Protein AF-A0A1B7T9E6-F1 (afdb_monomer_lite)

Organism: NCBI:txid766949

Sequence (165 aa):
YDEPENFLELEITSARTYYQDNSFTTIDASNNNGIKKIDAHLSSNKQPIFTDYEIICRTNIPLFKKKISKVRRRYSDFVYFKKCLLKELALNIANTANSSSSNSGKINIPSVPSKMVLNNRFNQELIFIRLKELEHWLQVVVGHPLLRSNSKVLKRFIQEESFVG

Radius of gyration: 18.14 Å; chains: 1; bounding box: 48×45×41 Å

Foldseek 3Di:
DDDDPWDKDKAFAWKWWAFPVRDIAIAGLPDPPDGPRPPPPDDPPTDTDFMKIWMWIATPHPQAPDRIAIEIGGLVLVVVLVVVQVVVVVVVCVVCVVPPDPDPPPDDQDDQPDDDDPVCRPPPVVSNVNSVSNRVSLCVVCVDPCCVRDPPSNSCSGHPHDRDD

InterPro domains:
  IPR001683 Phox homology [PF00787] (63-160)
  IPR001683 Phox homology [PS50195] (31-164)
  IPR001683 Phox homology [SM00312] (30-161)
  IPR036871 PX domain superfamily [G3DSA:3.30.1520.10] (2-165)
  IPR036871 PX domain superfamily [SSF64268] (44-161)
  IPR051074 Sorting Nexin [PTHR45963] (1-163)

Structure (mmCIF, N/CA/C/O backbone):
data_AF-A0A1B7T9E6-F1
#
_entry.id   AF-A0A1B7T9E6-F1
#
loop_
_atom_site.group_PDB
_atom_site.id
_atom_site.type_symbol
_atom_site.label_atom_id
_atom_site.label_alt_id
_atom_site.label_comp_id
_atom_site.label_asym_id
_atom_site.label_entity_id
_atom_site.label_seq_id
_atom_site.pdbx_PDB_ins_code
_atom_site.Cartn_x
_atom_site.Cartn_y
_atom_site.Cartn_z
_atom_site.occupancy
_atom_site.B_iso_or_equiv
_atom_site.auth_seq_id
_atom_site.auth_comp_id
_atom_site.auth_asym_id
_atom_site.auth_atom_id
_atom_site.pdbx_PDB_model_num
ATOM 1 N N . TYR A 1 1 ? 14.082 20.944 -16.985 1.00 64.00 1 TYR A N 1
ATOM 2 C CA . TYR A 1 1 ? 14.275 19.845 -16.028 1.00 64.00 1 TYR A CA 1
ATOM 3 C C . TYR A 1 1 ? 13.650 18.629 -16.660 1.00 64.00 1 TYR A C 1
ATOM 5 O O . TYR A 1 1 ? 12.430 18.587 -16.754 1.00 64.00 1 TYR A O 1
ATOM 13 N N . ASP A 1 2 ? 14.473 17.734 -17.193 1.00 73.06 2 ASP A N 1
ATOM 14 C CA . ASP A 1 2 ? 13.981 16.484 -17.768 1.00 73.06 2 ASP A CA 1
ATOM 15 C C . ASP A 1 2 ? 13.520 15.553 -16.642 1.00 73.06 2 ASP A C 1
ATOM 17 O O . ASP A 1 2 ? 14.103 15.549 -15.553 1.00 73.06 2 ASP A O 1
ATOM 21 N N . GLU A 1 3 ? 12.438 14.808 -16.878 1.00 71.50 3 GLU A N 1
ATOM 22 C CA . GLU A 1 3 ? 11.980 13.794 -15.928 1.00 71.50 3 GLU A CA 1
ATOM 23 C C . GLU A 1 3 ? 13.070 12.721 -15.753 1.00 71.50 3 GLU A C 1
ATOM 25 O O . GLU A 1 3 ? 13.682 12.307 -16.742 1.00 71.50 3 GLU A O 1
ATOM 30 N N . PRO A 1 4 ? 13.320 12.239 -14.522 1.00 77.06 4 PRO A N 1
ATOM 31 C CA . PRO A 1 4 ? 14.316 11.202 -14.287 1.00 77.06 4 PRO A CA 1
ATOM 32 C C . PRO A 1 4 ? 13.978 9.931 -15.074 1.00 77.06 4 PRO A C 1
ATOM 34 O O . PRO A 1 4 ? 12.827 9.499 -15.135 1.00 77.06 4 PRO A O 1
ATOM 37 N N . GLU A 1 5 ? 14.977 9.295 -15.675 1.00 80.88 5 GLU A N 1
ATOM 38 C CA . GLU A 1 5 ? 14.761 8.065 -16.433 1.00 80.88 5 GLU A CA 1
ATOM 39 C C . GLU A 1 5 ? 14.393 6.900 -15.491 1.00 80.88 5 GLU A C 1
ATOM 41 O O . GLU A 1 5 ? 15.030 6.695 -14.458 1.00 80.88 5 GLU A O 1
ATOM 46 N N . ASN A 1 6 ? 13.375 6.109 -15.848 1.00 83.62 6 ASN A N 1
ATOM 47 C CA . ASN A 1 6 ? 12.977 4.883 -15.138 1.00 83.62 6 ASN A CA 1
ATOM 48 C C . ASN A 1 6 ? 12.713 5.047 -13.622 1.00 83.62 6 ASN A C 1
ATOM 50 O O . ASN A 1 6 ? 13.076 4.181 -12.816 1.00 83.62 6 ASN A O 1
ATOM 54 N N . PHE A 1 7 ? 12.046 6.128 -13.217 1.00 89.06 7 PHE A N 1
ATOM 55 C CA . PHE A 1 7 ? 11.672 6.355 -11.825 1.00 89.06 7 PHE A CA 1
ATOM 56 C C . PHE A 1 7 ? 10.472 5.501 -11.392 1.00 89.06 7 PHE A C 1
ATOM 58 O O . PHE A 1 7 ? 9.569 5.186 -12.173 1.00 89.06 7 PHE A O 1
ATOM 65 N N . LEU A 1 8 ? 10.449 5.142 -10.108 1.00 90.81 8 LEU A N 1
ATOM 66 C CA . LEU A 1 8 ? 9.316 4.521 -9.424 1.00 90.81 8 LEU A CA 1
ATOM 67 C C . LEU A 1 8 ? 9.190 5.157 -8.042 1.00 90.81 8 LEU A C 1
ATOM 69 O O . LEU A 1 8 ? 9.949 4.833 -7.131 1.00 90.81 8 LEU A O 1
ATOM 73 N N . GLU A 1 9 ? 8.227 6.053 -7.905 1.00 92.62 9 GLU A N 1
ATOM 74 C CA . GLU A 1 9 ? 7.927 6.767 -6.672 1.00 92.62 9 GLU A CA 1
ATOM 75 C C . GLU A 1 9 ? 6.678 6.181 -6.023 1.00 92.62 9 GLU A C 1
ATOM 77 O O . GLU A 1 9 ? 5.648 5.983 -6.679 1.00 92.62 9 GLU A O 1
ATOM 82 N N . LEU A 1 10 ? 6.775 5.911 -4.722 1.00 94.12 10 LEU A N 1
ATOM 83 C CA . LEU A 1 10 ? 5.669 5.441 -3.900 1.00 94.12 10 LEU A CA 1
ATOM 84 C C . LEU A 1 10 ? 5.519 6.302 -2.658 1.00 94.12 10 LEU A C 1
ATOM 86 O O . LEU A 1 10 ? 6.494 6.606 -1.971 1.00 94.12 10 LEU A O 1
ATOM 90 N N . GLU A 1 11 ? 4.267 6.609 -2.359 1.00 95.06 11 GLU A N 1
ATOM 91 C CA . GLU A 1 11 ? 3.849 7.375 -1.195 1.00 95.06 11 GLU A CA 1
ATOM 92 C C . GLU A 1 11 ? 2.635 6.688 -0.567 1.00 95.06 11 GLU A C 1
ATOM 94 O O . GLU A 1 11 ? 1.762 6.186 -1.289 1.00 95.06 11 GLU A O 1
ATOM 99 N N . ILE A 1 12 ? 2.569 6.673 0.766 1.00 95.75 12 ILE A N 1
ATOM 100 C CA . ILE A 1 12 ? 1.332 6.330 1.473 1.00 95.75 12 ILE A CA 1
ATOM 101 C C . ILE A 1 12 ? 0.712 7.619 2.002 1.00 95.75 12 ILE A C 1
ATOM 103 O O . ILE A 1 12 ? 1.177 8.192 2.982 1.00 95.75 12 ILE A O 1
ATOM 107 N N . THR A 1 13 ? -0.348 8.078 1.346 1.00 94.56 13 THR A N 1
ATOM 108 C CA . THR A 1 13 ? -0.896 9.430 1.543 1.00 94.56 13 THR A CA 1
ATOM 109 C C . THR A 1 13 ? -1.899 9.525 2.679 1.00 94.56 13 THR A C 1
ATOM 111 O O . THR A 1 13 ? -2.008 10.572 3.315 1.00 94.56 13 THR A O 1
ATOM 114 N N . SER A 1 14 ? -2.657 8.459 2.937 1.00 94.19 14 SER A N 1
ATOM 115 C CA . SER A 1 14 ? -3.710 8.475 3.953 1.00 94.19 14 SER A CA 1
ATOM 116 C C . SER A 1 14 ? -4.008 7.097 4.530 1.00 94.19 14 SER A C 1
ATOM 118 O O . SER A 1 14 ? -3.932 6.082 3.834 1.00 94.19 14 SER A O 1
ATOM 120 N N . ALA A 1 15 ? -4.426 7.058 5.793 1.00 94.50 15 ALA A N 1
ATOM 121 C CA . ALA A 1 15 ? -5.068 5.899 6.403 1.00 94.50 15 ALA A CA 1
ATOM 122 C C . ALA A 1 15 ? -6.570 6.154 6.554 1.00 94.50 15 ALA A C 1
ATOM 124 O O . ALA A 1 15 ? -6.961 7.250 6.952 1.00 94.50 15 ALA A O 1
ATOM 125 N N . ARG A 1 16 ? -7.411 5.150 6.284 1.00 94.38 16 ARG A N 1
ATOM 126 C CA . ARG A 1 16 ? -8.856 5.214 6.557 1.00 94.38 16 ARG A CA 1
ATOM 127 C C . ARG A 1 16 ? -9.275 4.120 7.510 1.00 94.38 16 ARG A C 1
ATOM 129 O O . ARG A 1 16 ? -8.984 2.953 7.267 1.00 94.38 16 ARG A O 1
ATOM 136 N N . THR A 1 17 ? -9.975 4.495 8.574 1.00 93.06 17 THR A N 1
ATOM 137 C CA . THR A 1 17 ? -10.609 3.546 9.496 1.00 93.06 17 THR A CA 1
ATOM 138 C C . THR A 1 17 ? -12.095 3.491 9.203 1.00 93.06 17 THR A C 1
ATOM 140 O O . THR A 1 17 ? -12.763 4.513 9.289 1.00 93.06 17 THR A O 1
ATOM 143 N N . TYR A 1 18 ? -12.591 2.303 8.868 1.00 92.00 18 TYR A N 1
ATOM 144 C CA . TYR A 1 18 ? -13.973 2.053 8.468 1.00 92.00 18 TYR A CA 1
ATOM 145 C C . TYR A 1 18 ? -14.808 1.546 9.642 1.00 92.00 18 TYR A C 1
ATOM 147 O O . TYR A 1 18 ? -14.323 0.762 10.465 1.00 92.00 18 TYR A O 1
ATOM 155 N N . TYR A 1 19 ? -16.075 1.948 9.676 1.00 91.00 19 TYR A N 1
ATOM 156 C CA . TYR A 1 19 ? -17.062 1.587 10.694 1.00 91.00 19 TYR A CA 1
ATOM 157 C C . TYR A 1 19 ? -18.202 0.755 10.082 1.00 91.00 19 TYR A C 1
ATOM 159 O O . TYR A 1 19 ? -18.282 0.582 8.867 1.00 91.00 19 TYR A O 1
ATOM 167 N N . GLN A 1 20 ? -19.075 0.205 10.930 1.00 89.06 20 GLN A N 1
ATOM 168 C CA . GLN A 1 20 ? -20.182 -0.679 10.520 1.00 89.06 20 GLN A CA 1
ATOM 169 C C . GLN A 1 20 ? -21.220 -0.036 9.598 1.00 89.06 20 GLN A C 1
ATOM 171 O O . GLN A 1 20 ? -21.855 -0.736 8.820 1.00 89.06 20 GLN A O 1
ATOM 176 N N . ASP A 1 21 ? -21.375 1.280 9.657 1.00 86.50 21 ASP A N 1
ATOM 177 C CA . ASP A 1 21 ? -22.309 2.063 8.843 1.00 86.50 21 ASP A CA 1
ATOM 178 C C . ASP A 1 21 ? -21.702 2.516 7.501 1.00 86.50 21 ASP A C 1
ATOM 180 O O . ASP A 1 21 ? -22.202 3.448 6.877 1.00 86.50 21 ASP A O 1
ATOM 184 N N . ASN A 1 22 ? -20.594 1.900 7.079 1.00 84.44 22 ASN A N 1
ATOM 185 C CA . ASN A 1 22 ? -19.776 2.296 5.931 1.00 84.44 22 ASN A CA 1
ATOM 186 C C . ASN A 1 22 ? -19.166 3.708 6.020 1.00 84.44 22 ASN A C 1
ATOM 188 O O . ASN A 1 22 ? -18.523 4.146 5.062 1.00 84.44 22 ASN A O 1
ATOM 192 N N . SER A 1 23 ? -19.296 4.407 7.153 1.00 88.00 23 SER A N 1
ATOM 193 C CA . SER A 1 23 ? -18.543 5.639 7.383 1.00 88.00 23 SER A CA 1
ATOM 194 C C . SER A 1 23 ? -17.059 5.332 7.591 1.00 88.00 23 SER A C 1
ATOM 196 O O . SER A 1 23 ? -16.668 4.199 7.907 1.00 88.00 23 SER A O 1
ATOM 198 N N . PHE A 1 24 ? -16.209 6.341 7.409 1.00 90.62 24 PHE A N 1
ATOM 199 C CA . PHE A 1 24 ? -14.785 6.230 7.689 1.00 90.62 24 PHE A CA 1
ATOM 200 C C . PHE A 1 24 ? -14.220 7.526 8.265 1.00 90.62 24 PHE A C 1
ATOM 202 O O . PHE A 1 24 ? -14.741 8.609 8.027 1.00 90.62 24 PHE A O 1
ATOM 209 N N . THR A 1 25 ? -13.128 7.407 9.015 1.00 89.38 25 THR A N 1
ATOM 210 C CA . THR A 1 25 ? -12.276 8.539 9.396 1.00 89.38 25 THR A CA 1
ATOM 211 C C . THR A 1 25 ? -10.967 8.462 8.629 1.00 89.38 25 THR A C 1
ATOM 213 O O . THR A 1 25 ? -10.462 7.363 8.389 1.00 89.38 25 THR A O 1
ATOM 216 N N . THR A 1 26 ? -10.413 9.615 8.254 1.00 89.88 26 THR A N 1
ATOM 217 C CA . THR A 1 26 ? -9.154 9.704 7.499 1.00 89.88 26 THR A CA 1
ATOM 218 C C . THR A 1 26 ? -8.047 10.322 8.354 1.00 89.88 26 THR A C 1
ATOM 220 O O . THR A 1 26 ? -8.288 11.249 9.123 1.00 89.88 26 THR A O 1
ATOM 223 N N . ILE A 1 27 ? -6.828 9.799 8.223 1.00 89.38 27 ILE A N 1
ATOM 224 C CA . ILE A 1 27 ? -5.592 10.399 8.734 1.00 89.38 27 ILE A CA 1
ATOM 225 C C . ILE A 1 27 ? -4.692 10.658 7.527 1.00 89.38 27 ILE A C 1
ATOM 227 O O . ILE A 1 27 ? -4.267 9.703 6.878 1.00 89.38 27 ILE A O 1
ATOM 231 N N . ASP A 1 28 ? -4.408 11.927 7.237 1.00 89.38 28 ASP A N 1
ATOM 232 C CA . ASP A 1 28 ? -3.548 12.334 6.122 1.00 89.38 28 ASP A CA 1
ATOM 233 C C . ASP A 1 28 ? -2.078 12.427 6.541 1.00 89.38 28 ASP A C 1
ATOM 235 O O . ASP A 1 28 ? -1.744 12.959 7.600 1.00 89.38 28 ASP A O 1
ATOM 239 N N . ALA A 1 29 ? -1.188 11.947 5.675 1.00 83.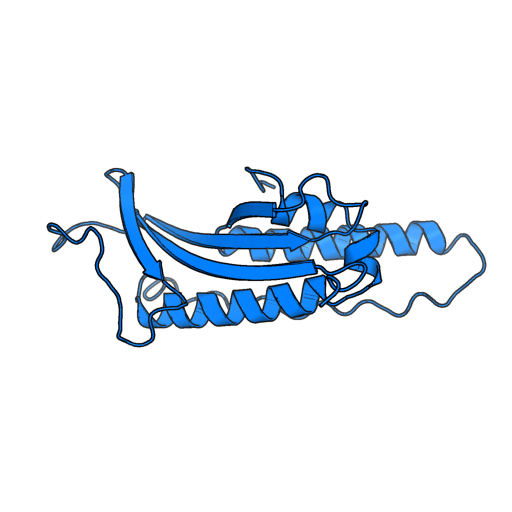88 29 ALA A N 1
ATOM 240 C CA . ALA A 1 29 ? 0.249 11.886 5.921 1.00 83.88 29 ALA A CA 1
ATOM 241 C C . ALA A 1 29 ? 0.959 13.248 5.822 1.00 83.88 29 ALA A C 1
ATOM 243 O O . ALA A 1 29 ? 2.034 13.408 6.396 1.00 83.88 29 ALA A O 1
ATOM 244 N N . SER A 1 30 ? 0.386 14.201 5.079 1.00 76.19 30 SER A N 1
ATOM 245 C CA . SER A 1 30 ? 0.954 15.533 4.813 1.00 76.19 30 SER A CA 1
ATOM 246 C C . SER A 1 30 ? 0.598 16.578 5.872 1.00 76.19 30 SER A C 1
ATOM 248 O O . SER A 1 30 ? 1.159 17.674 5.884 1.00 76.19 30 SER A O 1
ATOM 250 N N . ASN A 1 31 ? -0.343 16.266 6.764 1.00 64.00 31 ASN A N 1
ATOM 251 C CA . ASN A 1 31 ? -0.858 17.229 7.719 1.00 64.00 31 ASN A CA 1
ATOM 252 C C . ASN A 1 31 ? -0.123 17.106 9.063 1.00 64.00 31 ASN A C 1
ATOM 254 O O . ASN A 1 31 ? -0.553 16.382 9.958 1.00 64.00 31 ASN A O 1
ATOM 258 N N . ASN A 1 32 ? 0.976 17.852 9.211 1.00 51.31 32 ASN A N 1
ATOM 259 C CA . ASN A 1 32 ? 1.766 17.914 10.451 1.00 51.31 32 ASN A CA 1
ATOM 260 C C . ASN A 1 32 ? 0.987 18.498 11.652 1.00 51.31 32 ASN A C 1
ATOM 262 O O . ASN A 1 32 ? 1.403 18.317 12.792 1.00 51.31 32 ASN A O 1
ATOM 266 N N . ASN A 1 33 ? -0.154 19.161 11.418 1.00 48.91 33 ASN A N 1
ATOM 267 C CA . ASN A 1 33 ? -0.938 19.865 12.445 1.00 48.91 33 ASN A CA 1
ATOM 268 C C . ASN A 1 33 ? -2.082 19.036 13.056 1.00 48.91 33 ASN A C 1
ATOM 270 O O . ASN A 1 33 ? -3.078 19.583 13.528 1.00 48.91 33 ASN A O 1
ATOM 274 N N . GLY A 1 34 ? -1.938 17.714 13.090 1.00 49.56 34 GLY A N 1
ATOM 275 C CA . GLY A 1 34 ? -2.870 16.843 13.792 1.00 49.56 34 GLY A CA 1
ATOM 276 C C . GLY A 1 34 ? -4.040 16.369 12.937 1.00 49.56 34 GLY A C 1
ATOM 277 O O . GLY A 1 34 ? -4.370 16.909 11.879 1.00 49.56 34 GLY A O 1
ATOM 278 N N . ILE A 1 35 ? -4.631 15.281 13.420 1.00 52.88 35 ILE A N 1
ATOM 279 C CA . ILE A 1 35 ? -5.737 14.538 12.824 1.00 52.88 35 ILE A CA 1
ATOM 280 C C . ILE A 1 35 ? -6.842 15.509 12.389 1.00 52.88 35 ILE A C 1
ATOM 282 O O . ILE A 1 35 ? -7.647 15.967 13.202 1.00 52.88 35 ILE A O 1
ATOM 286 N N . LYS A 1 36 ? -6.925 15.812 11.089 1.00 50.38 36 LYS A N 1
ATOM 287 C CA . LYS A 1 36 ? -8.132 16.422 10.540 1.00 50.38 36 LYS A CA 1
ATOM 288 C C . LYS A 1 36 ? -9.201 15.341 10.587 1.00 50.38 36 LYS A C 1
ATOM 290 O O . LYS A 1 36 ? -9.215 14.422 9.780 1.00 50.38 36 LYS A O 1
ATOM 295 N N . LYS A 1 37 ? -10.088 15.448 11.572 1.00 51.50 37 LYS A N 1
ATOM 296 C CA . LYS A 1 37 ? -11.373 14.748 11.629 1.00 51.50 37 LYS A CA 1
ATOM 297 C C . LYS A 1 37 ? -12.273 15.255 10.490 1.00 51.50 37 LYS A C 1
ATOM 299 O O . LYS A 1 37 ? -13.287 15.900 10.730 1.00 51.50 37 LYS A O 1
ATOM 304 N N . ILE A 1 38 ? -11.876 15.019 9.245 1.00 49.41 38 ILE A N 1
ATOM 305 C CA . ILE A 1 38 ? -12.783 15.142 8.107 1.00 49.41 38 ILE A CA 1
ATOM 306 C C . ILE A 1 38 ? -13.780 13.998 8.306 1.00 49.41 38 ILE A C 1
ATOM 308 O O . ILE A 1 38 ? -13.371 12.846 8.435 1.00 49.41 38 ILE A O 1
ATOM 312 N N . ASP A 1 39 ? -15.048 14.355 8.486 1.00 50.25 39 ASP A N 1
ATOM 313 C CA . ASP A 1 39 ? -16.204 13.463 8.671 1.00 50.25 39 ASP A CA 1
ATOM 314 C C . ASP A 1 39 ? -16.511 12.974 10.098 1.00 50.25 39 ASP A C 1
ATOM 316 O O . ASP A 1 39 ? -17.386 12.129 10.289 1.00 50.25 39 ASP A O 1
ATOM 320 N N . ALA A 1 40 ? -15.911 13.558 11.146 1.00 49.91 40 ALA A N 1
ATOM 321 C CA . ALA A 1 40 ? -16.337 13.278 12.526 1.00 49.91 40 ALA A CA 1
ATOM 322 C C . ALA A 1 40 ? -17.629 14.017 12.919 1.00 49.91 40 ALA A C 1
ATOM 324 O O . ALA A 1 40 ? -17.686 14.678 13.956 1.00 49.91 40 ALA A O 1
ATOM 325 N N . HIS A 1 41 ? -18.690 13.886 12.128 1.00 46.53 41 HIS A N 1
ATOM 326 C CA . HIS A 1 41 ? -20.026 14.089 12.671 1.00 46.53 41 HIS A CA 1
ATOM 327 C C . HIS A 1 41 ? -20.397 12.830 13.471 1.00 46.53 41 HIS A C 1
ATOM 329 O O . HIS A 1 41 ? -20.657 11.775 12.904 1.00 46.53 41 HIS A O 1
ATOM 335 N N . LEU A 1 42 ? -20.390 12.959 14.803 1.00 53.38 42 LEU A N 1
ATOM 336 C CA . LEU A 1 42 ? -20.914 12.007 15.797 1.00 53.38 42 LEU A CA 1
ATOM 337 C C . LEU A 1 42 ? -20.310 10.590 15.787 1.00 53.38 42 LEU A C 1
ATOM 339 O O . LEU A 1 42 ? -20.666 9.733 14.985 1.00 53.38 42 LEU A O 1
ATOM 343 N N . SER A 1 43 ? -19.498 10.270 16.794 1.00 54.28 43 SER A N 1
ATOM 344 C CA . SER A 1 43 ? -19.180 8.873 17.110 1.00 54.28 43 SER A CA 1
ATOM 345 C C . SER A 1 43 ? -18.695 8.734 18.552 1.00 54.28 43 SER A C 1
ATOM 347 O O . SER A 1 43 ? -17.519 8.475 18.803 1.00 54.28 43 SER A O 1
ATOM 349 N N . SER A 1 44 ? -19.595 8.888 19.519 1.00 56.59 44 SER A N 1
ATOM 350 C CA . SER A 1 44 ? -19.342 8.385 20.874 1.00 56.59 44 SER A CA 1
ATOM 351 C C . SER A 1 44 ? -19.585 6.871 20.998 1.00 56.59 44 SER A C 1
ATOM 353 O O . SER A 1 44 ? -19.211 6.313 22.015 1.00 56.59 44 SER A O 1
ATOM 355 N N . ASN A 1 45 ? -20.123 6.189 19.966 1.00 63.09 45 ASN A N 1
ATOM 356 C CA . ASN A 1 45 ? -20.493 4.760 20.029 1.00 63.09 45 ASN A CA 1
ATOM 357 C C . ASN A 1 45 ? -20.224 3.916 18.753 1.00 63.09 45 ASN A C 1
ATOM 359 O O . ASN A 1 45 ? -20.755 2.812 18.644 1.00 63.09 45 ASN A O 1
ATOM 363 N N . LYS A 1 46 ? -19.436 4.370 17.763 1.00 77.38 46 LYS A N 1
ATOM 364 C CA . LYS A 1 46 ? -19.209 3.561 16.541 1.00 77.38 46 LYS A CA 1
ATOM 365 C C . LYS A 1 46 ? -18.023 2.609 16.697 1.00 77.38 46 LYS A C 1
ATOM 367 O O . LYS A 1 46 ? -16.906 3.044 16.973 1.00 77.38 46 LYS A O 1
ATOM 372 N N . GLN A 1 47 ? -18.249 1.314 16.461 1.00 85.94 47 GLN A N 1
ATOM 373 C CA . GLN A 1 47 ? -17.195 0.301 16.514 1.00 85.94 47 GLN A CA 1
ATOM 374 C C . GLN A 1 47 ? -16.411 0.248 15.185 1.00 85.94 47 GLN A C 1
ATOM 376 O O . GLN A 1 47 ? -17.002 -0.027 14.136 1.00 85.94 47 GLN A O 1
ATOM 381 N N . PRO A 1 48 ? -15.090 0.494 15.196 1.00 89.56 48 PRO A N 1
ATOM 382 C CA . PRO A 1 48 ? -14.261 0.383 13.999 1.00 89.56 48 PRO A CA 1
ATOM 383 C C . PRO A 1 48 ? -14.039 -1.086 13.594 1.00 89.56 48 PRO A C 1
ATOM 385 O O . PRO A 1 48 ? -13.842 -1.964 14.439 1.00 89.56 48 PRO A O 1
ATOM 388 N N . ILE A 1 49 ? -14.029 -1.359 12.287 1.00 92.62 49 ILE A N 1
ATOM 389 C CA . ILE A 1 49 ? -13.899 -2.712 11.718 1.00 92.62 49 ILE A CA 1
ATOM 390 C C . ILE A 1 49 ? -12.466 -2.973 11.242 1.00 92.62 49 ILE A C 1
ATOM 392 O O . ILE A 1 49 ? -11.824 -3.954 11.648 1.00 92.62 49 ILE A O 1
ATOM 396 N N . PHE A 1 50 ? -11.939 -2.100 10.383 1.00 92.94 50 PHE A N 1
ATOM 397 C CA . PHE A 1 50 ? -10.606 -2.231 9.800 1.00 92.94 50 PHE A CA 1
ATOM 398 C C . PHE A 1 50 ? -10.026 -0.876 9.397 1.00 92.94 50 PHE A C 1
ATOM 400 O O . PHE A 1 50 ? -10.753 0.100 9.234 1.00 92.94 50 PHE A O 1
ATOM 407 N N . THR A 1 51 ? -8.708 -0.861 9.206 1.00 94.12 51 THR A N 1
ATOM 408 C CA . THR A 1 51 ? -7.969 0.287 8.684 1.00 94.12 51 THR A CA 1
ATOM 409 C C . THR A 1 51 ? -7.212 -0.135 7.431 1.00 94.12 51 THR A C 1
ATOM 411 O O . THR A 1 51 ? -6.603 -1.212 7.409 1.00 94.12 51 THR A O 1
ATOM 414 N N . ASP A 1 52 ? -7.259 0.694 6.395 1.00 96.62 52 ASP A N 1
ATOM 415 C CA . ASP A 1 52 ? -6.451 0.552 5.187 1.00 96.62 52 ASP A CA 1
ATOM 416 C C . ASP A 1 52 ? -5.625 1.816 4.908 1.00 96.62 52 ASP A C 1
ATOM 418 O O . ASP A 1 52 ? -5.793 2.850 5.559 1.00 96.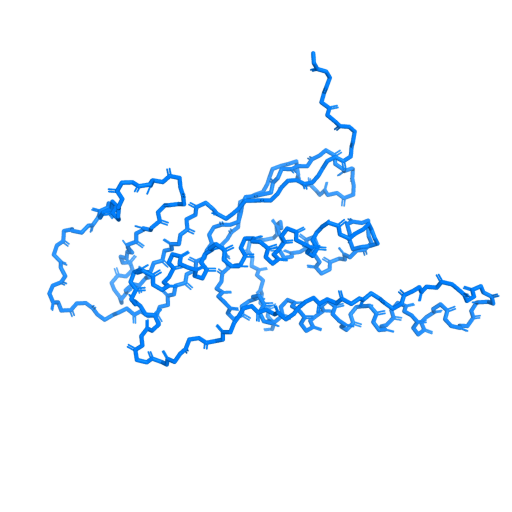62 52 ASP A O 1
ATOM 422 N N . TYR A 1 53 ? -4.718 1.703 3.945 1.00 96.75 53 TYR A N 1
ATOM 423 C CA . TYR A 1 53 ? -3.732 2.713 3.592 1.00 96.75 53 TYR A CA 1
ATOM 424 C C . TYR A 1 53 ? -3.786 2.972 2.089 1.00 96.75 53 TYR A C 1
ATOM 426 O O . TYR A 1 53 ? -3.772 2.022 1.303 1.00 96.75 53 TYR A O 1
ATOM 434 N N . GLU A 1 54 ? -3.857 4.239 1.691 1.00 97.69 54 GLU A N 1
ATOM 435 C CA . GLU A 1 54 ? -3.769 4.652 0.292 1.00 97.69 54 GLU A CA 1
ATOM 436 C C . GLU A 1 54 ? -2.324 4.639 -0.164 1.00 97.69 54 GLU A C 1
ATOM 438 O O . GLU A 1 54 ? -1.502 5.352 0.394 1.00 97.69 54 GLU A O 1
ATOM 443 N N . ILE A 1 55 ? -2.036 3.869 -1.203 1.00 97.75 55 ILE A N 1
ATOM 444 C CA . ILE A 1 55 ? -0.742 3.838 -1.866 1.00 97.75 55 ILE A CA 1
ATOM 445 C C . ILE A 1 55 ? -0.899 4.565 -3.197 1.00 97.75 55 ILE A C 1
ATOM 447 O O . ILE A 1 55 ? -1.722 4.165 -4.028 1.00 97.75 55 ILE A O 1
ATOM 451 N N . ILE A 1 56 ? -0.088 5.597 -3.413 1.00 97.44 56 ILE A N 1
ATOM 452 C CA . ILE A 1 56 ? 0.046 6.265 -4.706 1.00 97.44 56 ILE A CA 1
ATOM 453 C C . ILE A 1 56 ? 1.380 5.866 -5.322 1.00 97.44 56 ILE A C 1
ATOM 455 O O . ILE A 1 56 ? 2.433 6.052 -4.721 1.00 97.44 56 ILE A O 1
ATOM 459 N N . CYS A 1 57 ? 1.318 5.340 -6.540 1.00 96.38 57 CYS A N 1
ATOM 460 C CA . CYS A 1 57 ? 2.471 5.012 -7.364 1.00 96.38 57 CYS A CA 1
ATOM 461 C C . CYS A 1 57 ? 2.558 5.971 -8.540 1.00 96.38 57 CYS A C 1
ATOM 463 O O . CYS A 1 57 ? 1.557 6.178 -9.229 1.00 96.38 57 CYS A O 1
ATOM 465 N N . ARG A 1 58 ? 3.757 6.489 -8.807 1.00 95.94 58 ARG A N 1
ATOM 466 C CA . ARG A 1 58 ? 4.096 7.255 -10.011 1.00 95.94 58 ARG A CA 1
ATOM 467 C C . ARG A 1 58 ? 5.339 6.644 -10.648 1.00 95.94 58 ARG A C 1
ATOM 469 O O . ARG A 1 58 ? 6.313 6.364 -9.958 1.00 95.94 58 ARG A O 1
ATOM 476 N N . THR A 1 59 ? 5.297 6.370 -11.945 1.00 94.44 59 THR A N 1
ATOM 477 C CA . THR A 1 59 ? 6.416 5.743 -12.653 1.00 94.44 59 THR A CA 1
ATOM 478 C C . THR A 1 59 ? 6.369 6.022 -14.149 1.00 94.44 59 THR A C 1
ATOM 480 O O . THR A 1 59 ? 5.290 6.112 -14.740 1.00 94.44 59 THR A O 1
ATOM 483 N N . ASN A 1 60 ? 7.540 6.111 -14.775 1.00 92.44 60 ASN A N 1
ATOM 484 C CA . ASN A 1 60 ? 7.702 6.112 -16.231 1.00 92.44 60 ASN A CA 1
ATOM 485 C C . ASN A 1 60 ? 8.296 4.796 -16.767 1.00 92.44 60 ASN A C 1
ATOM 487 O O . ASN A 1 60 ? 8.576 4.692 -17.958 1.00 92.44 60 ASN A O 1
ATOM 491 N N . ILE A 1 61 ? 8.459 3.780 -15.915 1.00 90.25 61 ILE A N 1
ATOM 492 C CA . ILE A 1 61 ? 9.034 2.493 -16.303 1.00 90.25 61 ILE A CA 1
ATOM 493 C C . ILE A 1 61 ? 8.049 1.755 -17.231 1.00 90.25 61 ILE A C 1
ATOM 495 O O . ILE A 1 61 ? 6.942 1.425 -16.793 1.00 90.25 61 ILE A O 1
ATOM 499 N N . PRO A 1 62 ? 8.444 1.388 -18.468 1.00 87.94 62 PRO A N 1
ATOM 500 C CA . PRO A 1 62 ? 7.548 0.772 -19.461 1.00 87.94 62 PRO A CA 1
ATOM 501 C C . PRO A 1 62 ? 6.929 -0.568 -19.035 1.00 87.94 62 PRO A C 1
ATOM 503 O O . PRO A 1 62 ? 5.919 -1.010 -19.572 1.00 87.94 62 PRO A O 1
ATOM 506 N N . LEU A 1 63 ? 7.543 -1.232 -18.054 1.00 86.75 63 LEU A N 1
ATOM 507 C CA . LEU A 1 63 ? 7.101 -2.511 -17.497 1.00 86.75 63 LEU A CA 1
ATOM 508 C C . LEU A 1 63 ? 5.849 -2.405 -16.606 1.00 86.75 63 LEU A C 1
ATOM 510 O O . LEU A 1 63 ? 5.326 -3.445 -16.186 1.00 86.75 63 LEU A O 1
ATOM 514 N N . PHE A 1 64 ? 5.395 -1.191 -16.286 1.00 89.50 64 PHE A N 1
ATOM 515 C CA . PHE A 1 64 ? 4.175 -0.916 -15.529 1.00 89.50 64 PHE A CA 1
ATOM 516 C C . PHE A 1 64 ? 3.035 -0.515 -16.469 1.00 89.50 64 PHE A C 1
ATOM 518 O O . PHE A 1 64 ? 3.220 0.258 -17.403 1.00 89.50 64 PHE A O 1
ATOM 525 N N . LYS A 1 65 ? 1.821 -1.018 -16.207 1.00 91.00 65 LYS A N 1
ATOM 526 C CA . LYS A 1 65 ? 0.654 -0.772 -17.076 1.00 91.00 65 LYS A CA 1
ATOM 527 C C . LYS A 1 65 ? 0.140 0.663 -16.965 1.00 91.00 65 LYS A C 1
ATOM 529 O O . LYS A 1 65 ? -0.405 1.205 -17.919 1.00 91.00 65 LYS A O 1
ATOM 534 N N . LYS A 1 66 ? 0.254 1.248 -15.772 1.00 93.81 66 LYS A N 1
ATOM 535 C CA . LYS A 1 66 ? -0.221 2.599 -15.452 1.00 93.81 66 LYS A CA 1
ATOM 536 C C . LYS A 1 66 ? 0.966 3.473 -15.052 1.00 93.81 66 LYS A C 1
ATOM 538 O O . LYS A 1 66 ? 1.766 3.038 -14.227 1.00 93.81 66 LYS A O 1
ATOM 543 N N . LYS A 1 67 ? 1.030 4.707 -15.571 1.00 94.19 67 LYS A N 1
ATOM 544 C CA . LYS A 1 67 ? 1.995 5.725 -15.106 1.00 94.19 67 LYS A CA 1
ATOM 545 C C . LYS A 1 67 ? 1.698 6.187 -13.682 1.00 94.19 67 LYS A C 1
ATOM 547 O O . LYS A 1 67 ? 2.607 6.460 -12.910 1.00 94.19 67 LYS A O 1
ATOM 552 N N . ILE A 1 68 ? 0.410 6.266 -13.343 1.00 96.31 68 ILE A N 1
ATOM 553 C CA . ILE A 1 68 ? -0.070 6.617 -12.009 1.00 96.31 68 ILE A CA 1
ATOM 554 C C . ILE A 1 68 ? -1.095 5.571 -11.577 1.00 96.31 68 ILE A C 1
ATOM 556 O O . ILE A 1 68 ? -2.030 5.270 -12.322 1.00 96.31 68 ILE A O 1
ATOM 560 N N . SER A 1 69 ? -0.949 5.026 -10.374 1.00 97.06 69 SER A N 1
ATOM 561 C CA . SER A 1 69 ? -1.973 4.192 -9.743 1.00 97.06 69 SER A CA 1
ATOM 562 C C . SER A 1 69 ? -2.239 4.637 -8.314 1.00 97.06 69 SER A C 1
ATOM 564 O O . SER A 1 69 ? -1.346 5.111 -7.617 1.00 97.06 69 SER A O 1
ATOM 566 N N . LYS A 1 70 ? -3.497 4.489 -7.894 1.00 97.69 70 LYS A N 1
ATOM 567 C CA . LYS A 1 70 ? -3.945 4.694 -6.519 1.00 97.69 70 LYS A CA 1
ATOM 568 C C . LYS A 1 70 ? -4.676 3.437 -6.083 1.00 97.69 70 LYS A C 1
ATOM 570 O O . LYS A 1 70 ? -5.616 3.021 -6.758 1.00 97.69 70 LYS A O 1
ATOM 575 N N . VAL A 1 71 ? -4.221 2.816 -5.006 1.00 97.88 71 VAL A N 1
ATOM 576 C CA . VAL A 1 71 ? -4.807 1.581 -4.471 1.00 97.88 71 VAL A CA 1
ATOM 577 C C . VAL A 1 71 ? -4.914 1.682 -2.958 1.00 97.88 71 VAL A C 1
ATOM 579 O O . VAL A 1 71 ? -4.154 2.420 -2.337 1.00 97.88 71 VAL A O 1
ATOM 582 N N . ARG A 1 72 ? -5.838 0.938 -2.347 1.00 97.38 72 ARG A N 1
ATOM 583 C CA . ARG A 1 72 ? -5.935 0.843 -0.885 1.00 97.38 72 ARG A CA 1
ATOM 584 C C . ARG A 1 72 ? -5.574 -0.561 -0.420 1.00 97.38 72 ARG A C 1
ATOM 586 O O . ARG A 1 72 ? -5.968 -1.546 -1.049 1.00 97.38 72 ARG A O 1
ATOM 593 N N . ARG A 1 73 ? -4.779 -0.658 0.646 1.00 97.38 73 ARG A N 1
ATOM 594 C CA . ARG A 1 73 ? -4.287 -1.928 1.205 1.00 97.38 73 ARG A CA 1
ATOM 595 C C . ARG A 1 73 ? -4.424 -1.940 2.712 1.00 97.38 73 ARG A C 1
ATOM 597 O O . ARG A 1 73 ? -4.047 -0.983 3.381 1.00 97.38 73 ARG A O 1
ATOM 604 N N . ARG A 1 74 ? -4.919 -3.039 3.267 1.00 95.62 74 ARG A N 1
ATOM 605 C CA . ARG A 1 74 ? -4.891 -3.295 4.709 1.00 95.62 74 ARG A CA 1
ATOM 606 C C . ARG A 1 74 ? -3.514 -3.790 5.115 1.00 95.62 74 ARG A C 1
ATOM 608 O O . ARG A 1 74 ? -2.797 -4.383 4.318 1.00 95.62 74 ARG A O 1
ATOM 615 N N . TYR A 1 75 ? -3.175 -3.655 6.395 1.00 94.50 75 TYR A N 1
ATOM 616 C CA . TYR A 1 75 ? -1.933 -4.219 6.941 1.00 94.50 75 TYR A CA 1
ATOM 617 C C . TYR A 1 75 ? -1.766 -5.723 6.627 1.00 94.50 75 TYR A C 1
ATOM 619 O O . TYR A 1 75 ? -0.670 -6.176 6.303 1.00 94.50 75 TYR A O 1
ATOM 627 N N . SER A 1 76 ? -2.856 -6.499 6.672 1.00 93.62 76 SER A N 1
ATOM 628 C CA . SER A 1 76 ? -2.858 -7.918 6.285 1.00 93.62 76 SER A CA 1
ATOM 629 C C . SER A 1 76 ? -2.358 -8.149 4.860 1.00 93.62 76 SER A C 1
ATOM 631 O O . SER A 1 76 ? -1.674 -9.139 4.608 1.00 93.62 76 SER A O 1
ATOM 633 N N . ASP A 1 77 ? -2.648 -7.218 3.956 1.00 96.44 77 ASP A N 1
ATOM 634 C CA . ASP A 1 77 ? -2.287 -7.307 2.546 1.00 96.44 77 ASP A CA 1
ATOM 635 C C . ASP A 1 77 ? -0.780 -7.099 2.375 1.00 96.44 77 ASP A C 1
ATOM 637 O O . ASP A 1 77 ? -0.172 -7.794 1.574 1.00 96.44 77 ASP A O 1
ATOM 641 N N . PHE A 1 78 ? -0.144 -6.237 3.181 1.00 96.00 78 PHE A N 1
ATOM 642 C CA . PHE A 1 78 ? 1.322 -6.094 3.221 1.00 96.00 78 PHE A CA 1
ATOM 643 C C . PHE A 1 78 ? 2.007 -7.370 3.723 1.00 96.00 78 PHE A C 1
ATOM 645 O O . PHE A 1 78 ? 3.009 -7.818 3.159 1.00 96.00 78 PHE A O 1
ATOM 652 N N . VAL A 1 79 ? 1.451 -7.998 4.764 1.00 94.62 79 VAL A N 1
ATOM 653 C CA . VAL A 1 79 ? 1.959 -9.278 5.283 1.00 94.62 79 VAL A CA 1
ATOM 654 C C . VAL A 1 79 ? 1.834 -10.375 4.225 1.00 94.62 79 VAL A C 1
ATOM 656 O O . VAL A 1 79 ? 2.775 -11.144 4.015 1.00 94.62 79 VAL A O 1
ATOM 659 N N . TYR A 1 80 ? 0.692 -10.445 3.540 1.00 95.44 80 TYR A N 1
ATOM 660 C CA . TYR A 1 80 ? 0.477 -11.400 2.457 1.00 95.44 80 TYR A CA 1
ATOM 661 C C . TYR A 1 80 ? 1.374 -11.113 1.245 1.00 95.44 80 TYR A C 1
ATOM 663 O O . TYR A 1 80 ? 1.982 -12.032 0.692 1.00 95.44 80 TYR A O 1
ATOM 671 N N . PHE A 1 81 ? 1.540 -9.840 0.892 1.00 96.12 81 PHE A N 1
ATOM 672 C CA . PHE A 1 81 ? 2.425 -9.373 -0.167 1.00 96.12 81 PHE A CA 1
ATOM 673 C C . PHE A 1 81 ? 3.861 -9.832 0.067 1.00 96.12 81 PHE A C 1
ATOM 675 O O . PHE A 1 81 ? 4.434 -10.469 -0.816 1.00 96.12 81 PHE A O 1
ATOM 682 N N . LYS A 1 82 ? 4.414 -9.630 1.272 1.00 94.62 82 LYS A N 1
ATOM 683 C CA . LYS A 1 82 ? 5.758 -10.121 1.610 1.00 94.62 82 LYS A CA 1
ATOM 684 C C . LYS A 1 82 ? 5.891 -11.633 1.391 1.00 94.62 82 LYS A C 1
ATOM 686 O O . LYS A 1 82 ? 6.892 -12.077 0.832 1.00 94.62 82 LYS A O 1
ATOM 691 N N . LYS A 1 83 ? 4.899 -12.430 1.806 1.00 93.4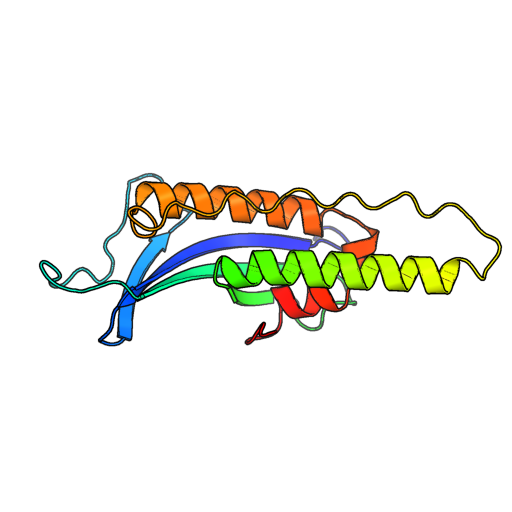4 83 LYS A N 1
ATOM 692 C CA . LYS A 1 83 ? 4.915 -13.892 1.608 1.00 93.44 83 LYS A CA 1
ATOM 693 C C . LYS A 1 83 ? 4.921 -14.264 0.125 1.00 93.44 83 LYS A C 1
ATOM 695 O O . LYS A 1 83 ? 5.722 -15.097 -0.291 1.00 93.44 83 LYS A O 1
ATOM 700 N N . CYS A 1 84 ? 4.056 -13.633 -0.667 1.00 94.12 84 CYS A N 1
ATOM 701 C CA . CYS A 1 84 ? 3.984 -13.859 -2.110 1.00 94.12 84 CYS A CA 1
ATOM 702 C C . CYS A 1 84 ? 5.282 -13.460 -2.816 1.00 94.12 84 CYS A C 1
ATOM 704 O O . CYS A 1 84 ? 5.750 -14.183 -3.691 1.00 94.12 84 CYS A O 1
ATOM 706 N N . LEU A 1 85 ? 5.882 -12.346 -2.401 1.00 92.25 85 LEU A N 1
ATOM 707 C CA . LEU A 1 85 ? 7.126 -11.838 -2.961 1.00 92.25 85 LEU A CA 1
ATOM 708 C C . LEU A 1 85 ? 8.296 -12.789 -2.676 1.00 92.25 85 LEU A C 1
ATOM 710 O O . LEU A 1 85 ? 9.024 -13.158 -3.590 1.00 92.25 85 LEU A O 1
ATOM 714 N N . LEU A 1 86 ? 8.429 -13.273 -1.436 1.00 90.56 86 LEU A N 1
ATOM 715 C CA . LEU A 1 86 ? 9.432 -14.285 -1.082 1.00 90.56 86 LEU A CA 1
ATOM 716 C C . LEU A 1 86 ? 9.248 -15.589 -1.875 1.00 90.56 86 LEU A C 1
ATOM 718 O O . LEU A 1 86 ? 10.233 -16.183 -2.311 1.00 90.56 86 LEU A O 1
ATOM 722 N N . LYS A 1 87 ? 7.999 -16.020 -2.098 1.00 90.81 87 LYS A N 1
ATOM 723 C CA . LYS A 1 87 ? 7.692 -17.208 -2.909 1.00 90.81 87 LYS A CA 1
ATOM 724 C C . LYS A 1 87 ? 8.078 -17.016 -4.379 1.00 90.81 87 LYS A C 1
ATOM 726 O O . LYS A 1 87 ? 8.687 -17.912 -4.955 1.00 90.81 87 LYS A O 1
ATOM 731 N N . GLU A 1 88 ? 7.759 -15.867 -4.976 1.00 90.81 88 GLU A N 1
ATOM 732 C CA . GLU A 1 88 ? 8.153 -15.529 -6.354 1.00 90.81 88 GLU A CA 1
ATOM 733 C C . GLU A 1 88 ? 9.681 -15.542 -6.509 1.00 90.81 88 GLU A C 1
ATOM 735 O O . GLU A 1 88 ? 10.205 -16.142 -7.444 1.00 90.81 88 GLU A O 1
ATOM 740 N N . LEU A 1 89 ? 10.404 -14.961 -5.549 1.00 85.88 89 LEU A N 1
ATOM 741 C CA . LEU A 1 89 ? 11.866 -14.955 -5.548 1.00 85.88 89 LEU A CA 1
ATOM 742 C C . LEU A 1 89 ? 12.474 -16.355 -5.445 1.00 85.88 89 LEU A C 1
ATOM 744 O O . LEU A 1 89 ? 13.387 -16.676 -6.203 1.00 85.88 89 LEU A O 1
ATOM 748 N N . ALA A 1 90 ? 11.965 -17.193 -4.540 1.00 84.69 90 ALA A N 1
ATOM 749 C CA . ALA A 1 90 ? 12.445 -18.563 -4.386 1.00 84.69 90 ALA A CA 1
ATOM 750 C C . ALA A 1 90 ? 12.236 -19.392 -5.665 1.00 84.69 90 ALA A C 1
ATOM 752 O O . ALA A 1 90 ? 13.136 -20.122 -6.076 1.00 84.69 90 ALA A O 1
ATOM 753 N N . LEU A 1 91 ? 11.082 -19.237 -6.326 1.00 84.25 91 LEU A N 1
ATOM 754 C CA . LEU A 1 91 ? 10.791 -19.906 -7.598 1.00 84.25 91 LEU A CA 1
ATOM 755 C C . LEU A 1 91 ? 11.708 -19.420 -8.725 1.00 84.25 91 LEU A C 1
ATOM 757 O O . LEU A 1 91 ? 12.214 -20.235 -9.491 1.00 84.25 91 LEU A O 1
ATOM 761 N N . ASN A 1 92 ? 11.966 -18.112 -8.806 1.00 80.62 92 ASN A N 1
ATOM 762 C CA . ASN A 1 92 ? 12.882 -17.560 -9.803 1.00 80.62 92 ASN A CA 1
ATOM 763 C C . ASN A 1 92 ? 14.300 -18.122 -9.630 1.00 80.62 92 ASN A C 1
ATOM 765 O O . ASN A 1 92 ? 14.898 -18.538 -10.616 1.00 80.62 92 ASN A O 1
ATOM 769 N N . ILE A 1 93 ? 14.797 -18.213 -8.389 1.00 76.25 93 ILE A N 1
ATOM 770 C CA . ILE A 1 93 ? 16.111 -18.805 -8.089 1.00 76.25 93 ILE A CA 1
ATOM 771 C C . ILE A 1 93 ? 16.150 -20.289 -8.476 1.00 76.25 93 ILE A C 1
ATOM 773 O O . ILE A 1 93 ? 17.102 -20.722 -9.124 1.00 76.25 93 ILE A O 1
ATOM 777 N N . ALA A 1 94 ? 15.125 -21.067 -8.115 1.00 75.62 94 ALA A N 1
ATOM 778 C CA . ALA A 1 94 ? 15.058 -22.494 -8.438 1.00 75.62 94 ALA A CA 1
ATOM 779 C C . ALA A 1 94 ? 15.065 -22.750 -9.955 1.00 75.62 94 ALA A C 1
ATOM 781 O O . ALA A 1 94 ? 15.738 -23.664 -10.425 1.00 75.62 94 ALA A O 1
ATOM 782 N N . ASN A 1 95 ? 14.378 -21.906 -10.729 1.00 67.50 95 ASN A N 1
ATOM 783 C CA . ASN A 1 95 ? 14.351 -22.010 -12.187 1.00 67.50 95 ASN A CA 1
ATOM 784 C C . ASN A 1 95 ? 15.695 -21.621 -12.827 1.00 67.50 95 ASN A C 1
ATOM 786 O O . ASN A 1 95 ? 16.078 -22.208 -13.836 1.00 67.50 95 ASN A O 1
ATOM 790 N N . THR A 1 96 ? 16.434 -20.670 -12.239 1.00 67.12 96 THR A N 1
ATOM 791 C CA . THR A 1 96 ? 17.761 -20.261 -12.734 1.00 67.12 96 THR A CA 1
ATOM 792 C C . THR A 1 96 ? 18.904 -21.159 -12.269 1.00 67.12 96 THR A C 1
ATOM 794 O O . THR A 1 96 ? 19.946 -21.159 -12.908 1.00 67.12 96 THR A O 1
ATOM 797 N N . ALA A 1 97 ? 18.737 -21.945 -11.201 1.00 60.06 97 ALA A N 1
ATOM 798 C CA . ALA A 1 97 ? 19.772 -22.857 -10.698 1.00 60.06 97 ALA A CA 1
ATOM 799 C C . ALA A 1 97 ? 20.156 -23.963 -11.703 1.00 60.06 97 ALA A C 1
ATOM 801 O O . ALA A 1 97 ? 21.251 -24.510 -11.625 1.00 60.06 97 ALA A O 1
ATOM 802 N N . ASN A 1 98 ? 19.293 -24.241 -12.687 1.00 54.72 98 ASN A N 1
ATOM 803 C CA . ASN A 1 98 ? 19.581 -25.143 -13.806 1.00 54.72 98 ASN A CA 1
ATOM 804 C C . ASN A 1 98 ? 20.355 -24.460 -14.958 1.00 54.72 98 ASN A C 1
ATOM 806 O O . ASN A 1 98 ? 20.600 -25.081 -15.988 1.00 54.72 98 ASN A O 1
ATOM 810 N N . SER A 1 99 ? 20.719 -23.179 -14.823 1.00 54.84 99 SER A N 1
ATOM 811 C CA . SER A 1 99 ? 21.533 -22.408 -15.770 1.00 54.84 99 SER A CA 1
ATOM 812 C C . SER A 1 99 ? 22.786 -21.891 -15.053 1.00 54.84 99 SER A C 1
ATOM 814 O O . SER A 1 99 ? 22.711 -21.185 -14.054 1.00 54.84 99 SER A O 1
ATOM 816 N N . SER A 1 100 ? 23.957 -22.266 -15.554 1.00 50.38 100 SER A N 1
ATOM 817 C CA . SER A 1 100 ? 25.292 -22.217 -14.934 1.00 50.38 100 SER A CA 1
ATOM 818 C C . SER A 1 100 ? 25.905 -20.824 -14.657 1.00 50.38 100 SER A C 1
ATOM 820 O O . SER A 1 100 ? 27.124 -20.673 -14.689 1.00 50.38 100 SER A O 1
ATOM 822 N N . SER A 1 101 ? 25.110 -19.795 -14.346 1.00 49.84 101 SER A N 1
ATOM 823 C CA . SER A 1 101 ? 25.599 -18.462 -13.955 1.00 49.84 101 SER A CA 1
ATOM 824 C C . SER A 1 101 ? 25.104 -18.087 -12.555 1.00 49.84 101 SER A C 1
ATOM 826 O O . SER A 1 101 ? 24.094 -17.411 -12.358 1.00 49.84 101 SER A O 1
ATOM 828 N N . SER A 1 102 ? 25.816 -18.580 -11.543 1.00 53.59 102 SER A N 1
ATOM 829 C CA . SER A 1 102 ? 25.549 -18.326 -10.130 1.00 53.59 102 SER A CA 1
ATOM 830 C C . SER A 1 102 ? 26.086 -16.958 -9.703 1.00 53.59 102 SER A C 1
ATOM 832 O O . SER A 1 102 ? 27.224 -16.845 -9.250 1.00 53.59 102 SER A O 1
ATOM 834 N N . ASN A 1 103 ? 25.269 -15.911 -9.819 1.00 47.53 103 ASN A N 1
ATOM 835 C CA . ASN A 1 103 ? 25.504 -14.672 -9.067 1.00 47.53 103 ASN A CA 1
ATOM 836 C C . ASN A 1 103 ? 24.211 -13.906 -8.728 1.00 47.53 103 ASN A C 1
ATOM 838 O O . ASN A 1 103 ? 24.178 -12.678 -8.710 1.00 47.53 103 ASN A O 1
ATOM 842 N N . SER A 1 104 ? 23.111 -14.617 -8.450 1.00 53.62 104 SER A N 1
ATOM 843 C CA . SER A 1 104 ? 21.910 -13.982 -7.899 1.00 53.62 104 SER A CA 1
ATOM 844 C C . SER A 1 104 ? 22.063 -13.845 -6.381 1.00 53.62 104 SER A C 1
ATOM 846 O O . SER A 1 104 ? 21.717 -14.755 -5.622 1.00 53.62 104 SER A O 1
ATOM 848 N N . GLY A 1 105 ? 22.623 -12.720 -5.931 1.00 57.12 105 GLY A N 1
ATOM 849 C CA . GLY A 1 105 ? 22.671 -12.364 -4.513 1.00 57.12 105 GLY A CA 1
ATOM 850 C C . GLY A 1 105 ? 21.296 -12.538 -3.858 1.00 57.12 105 GLY A C 1
ATOM 851 O O . GLY A 1 105 ? 20.273 -12.151 -4.425 1.00 57.12 105 GLY A O 1
ATOM 852 N N . LYS A 1 106 ? 21.258 -13.176 -2.682 1.00 68.50 106 LYS A N 1
ATOM 853 C CA . LYS A 1 106 ? 20.014 -13.420 -1.940 1.00 68.50 106 LYS A CA 1
ATOM 854 C C . LYS A 1 106 ? 19.334 -12.079 -1.652 1.00 68.50 106 LYS A C 1
ATOM 856 O O . LYS A 1 106 ? 19.838 -11.291 -0.856 1.00 68.50 106 LYS A O 1
ATOM 861 N N . ILE A 1 107 ? 18.193 -11.827 -2.290 1.00 76.75 107 ILE A N 1
ATOM 862 C CA . ILE A 1 107 ? 17.395 -10.623 -2.044 1.00 76.75 107 ILE A CA 1
ATOM 863 C C . ILE A 1 107 ? 16.825 -10.720 -0.629 1.00 76.75 107 ILE A C 1
ATOM 865 O O . ILE A 1 107 ? 15.968 -11.561 -0.350 1.00 76.75 107 ILE A O 1
ATOM 869 N N . ASN A 1 108 ? 17.306 -9.866 0.271 1.00 81.25 108 ASN A N 1
ATOM 870 C CA . ASN A 1 108 ? 16.806 -9.789 1.636 1.00 81.25 108 ASN A CA 1
ATOM 871 C C . ASN A 1 108 ? 15.658 -8.776 1.716 1.00 81.25 108 ASN A C 1
ATOM 873 O O . ASN A 1 108 ? 15.870 -7.577 1.550 1.00 81.25 108 ASN A O 1
ATOM 877 N N . ILE A 1 109 ? 14.439 -9.254 1.971 1.00 85.94 109 ILE A N 1
ATOM 878 C CA . ILE A 1 109 ? 13.260 -8.394 2.128 1.00 85.94 109 ILE A CA 1
ATOM 879 C C . ILE A 1 109 ? 13.073 -8.069 3.619 1.00 85.94 109 ILE A C 1
ATOM 881 O O . ILE A 1 109 ? 12.837 -9.000 4.407 1.00 85.94 109 ILE A O 1
ATOM 885 N N . PRO A 1 110 ? 13.084 -6.780 4.021 1.00 89.25 110 PRO A N 1
ATOM 886 C CA . PRO A 1 110 ? 12.932 -6.389 5.419 1.00 89.25 110 PRO A CA 1
ATOM 887 C C . PRO A 1 110 ? 11.612 -6.890 6.013 1.00 89.25 110 PRO A C 1
ATOM 889 O O . PRO A 1 110 ? 10.633 -7.176 5.310 1.00 89.25 110 PRO A O 1
ATOM 892 N N . SER A 1 111 ? 11.563 -7.060 7.331 1.00 89.81 111 SER A N 1
ATOM 893 C CA . SER A 1 111 ? 10.323 -7.401 8.041 1.00 89.81 111 SER A CA 1
ATOM 894 C C . SER A 1 111 ? 9.269 -6.320 7.852 1.00 89.81 111 SER A C 1
ATOM 896 O O . SER A 1 111 ? 9.583 -5.139 7.937 1.00 89.81 111 SER A O 1
ATOM 898 N N . VAL A 1 112 ? 8.028 -6.739 7.573 1.00 91.31 112 VAL A N 1
ATOM 899 C CA . VAL A 1 112 ? 6.884 -5.819 7.623 1.00 91.31 112 VAL A CA 1
ATOM 900 C C . VAL A 1 112 ? 6.819 -5.280 9.057 1.00 91.31 112 VAL A C 1
ATOM 902 O O . VAL A 1 112 ? 7.027 -6.078 9.979 1.00 91.31 112 VAL A O 1
ATOM 905 N N . PRO A 1 113 ? 6.541 -3.980 9.260 1.00 87.81 113 PRO A N 1
ATOM 906 C CA . PRO A 1 113 ? 6.401 -3.399 10.592 1.00 87.81 113 PRO A CA 1
ATOM 907 C C . PRO A 1 113 ? 5.475 -4.228 11.483 1.00 87.81 113 PRO A C 1
ATOM 909 O O . PRO A 1 113 ? 4.533 -4.855 10.990 1.00 87.81 113 PRO A O 1
ATOM 912 N N . SER A 1 114 ? 5.745 -4.274 12.785 1.00 79.06 114 SER A N 1
ATOM 913 C CA . SER A 1 114 ? 5.092 -5.212 13.702 1.00 79.06 114 SER A CA 1
ATOM 914 C C . SER A 1 114 ? 3.562 -5.094 13.716 1.00 79.06 114 SER A C 1
ATOM 916 O O . SER A 1 114 ? 2.958 -4.020 13.586 1.00 79.06 114 SER A O 1
ATOM 918 N N . LYS A 1 115 ? 2.902 -6.242 13.905 1.00 71.94 115 LYS A N 1
ATOM 919 C CA . LYS A 1 115 ? 1.450 -6.299 14.077 1.00 71.94 115 LYS A CA 1
ATOM 920 C C . LYS A 1 115 ? 1.092 -5.618 15.397 1.00 71.94 115 LYS A C 1
ATOM 922 O O . LYS A 1 115 ? 1.709 -5.874 16.423 1.00 71.94 115 LYS A O 1
ATOM 927 N N . MET A 1 116 ? 0.083 -4.754 15.375 1.00 74.75 116 MET A N 1
ATOM 928 C CA . MET A 1 116 ? -0.373 -4.080 16.592 1.00 74.75 116 MET A CA 1
ATOM 929 C C . MET A 1 116 ? -1.117 -5.070 17.474 1.00 74.75 116 MET A C 1
ATOM 931 O O . MET A 1 116 ? -1.878 -5.905 16.976 1.00 74.75 116 MET A O 1
ATOM 935 N N . VAL A 1 117 ? -0.937 -4.917 18.784 1.00 67.31 117 VAL A N 1
ATOM 936 C CA . VAL A 1 117 ? -1.764 -5.589 19.784 1.00 67.31 117 VAL A CA 1
ATOM 937 C C . VAL A 1 117 ? -3.221 -5.157 19.576 1.00 67.31 117 VAL A C 1
ATOM 939 O O . VAL A 1 117 ? -3.502 -3.977 19.351 1.00 67.31 117 VAL A O 1
ATOM 942 N N . LEU A 1 118 ? -4.142 -6.127 19.598 1.00 61.94 118 LEU A N 1
ATOM 943 C CA . LEU A 1 118 ? -5.542 -5.971 19.176 1.00 61.94 118 LEU A CA 1
ATOM 944 C C . LEU A 1 118 ? -6.261 -4.789 19.843 1.00 61.94 118 LEU A C 1
ATOM 946 O O . LEU A 1 118 ? -7.018 -4.099 19.163 1.00 61.94 118 LEU A O 1
ATOM 950 N N . ASN A 1 119 ? -5.974 -4.514 21.118 1.00 64.38 119 ASN A N 1
ATOM 951 C CA . ASN A 1 119 ? -6.661 -3.477 21.895 1.00 64.38 119 ASN A CA 1
ATOM 952 C C . ASN A 1 119 ? -6.368 -2.052 21.403 1.00 64.38 119 ASN A C 1
ATOM 954 O O . ASN A 1 119 ? -7.204 -1.173 21.572 1.00 64.38 119 ASN A O 1
ATOM 958 N N . ASN A 1 120 ? -5.232 -1.831 20.734 1.00 74.94 120 ASN A N 1
ATOM 959 C CA . ASN A 1 120 ? -4.802 -0.491 20.336 1.00 74.94 120 ASN A CA 1
ATOM 960 C C . ASN A 1 120 ? -4.828 -0.266 18.818 1.00 74.94 120 ASN A C 1
ATOM 962 O O . ASN A 1 120 ? -4.443 0.807 18.367 1.00 74.94 120 ASN A O 1
ATOM 966 N N . ARG A 1 121 ? -5.300 -1.235 18.011 1.00 81.06 121 ARG A N 1
ATOM 967 C CA . ARG A 1 121 ? -5.219 -1.205 16.529 1.00 81.06 121 ARG A CA 1
ATOM 968 C C . ARG A 1 121 ? -5.917 -0.024 15.843 1.00 81.06 121 ARG A C 1
ATOM 970 O O . ARG A 1 121 ? -5.641 0.213 14.673 1.00 81.06 121 ARG A O 1
ATOM 977 N N . PHE A 1 122 ? -6.787 0.683 16.562 1.00 87.31 122 PHE A N 1
ATOM 978 C CA . PHE A 1 122 ? -7.542 1.841 16.075 1.00 87.31 122 PHE A CA 1
ATOM 979 C C . PHE A 1 122 ? -7.158 3.165 16.741 1.00 87.31 122 PHE A C 1
ATOM 981 O O . PHE A 1 122 ? -7.806 4.183 16.511 1.00 87.31 122 PHE A O 1
ATOM 988 N N . ASN A 1 123 ? -6.114 3.165 17.573 1.00 87.06 123 ASN A N 1
ATOM 989 C CA . ASN A 1 123 ? -5.541 4.396 18.095 1.00 87.06 123 ASN A CA 1
ATOM 990 C C . ASN A 1 123 ? -4.941 5.207 16.930 1.00 87.06 123 ASN A C 1
ATOM 992 O O . ASN A 1 123 ? -4.187 4.669 16.118 1.00 87.06 123 ASN A O 1
ATOM 996 N N . GLN A 1 124 ? -5.289 6.491 16.848 1.00 85.00 124 GLN A N 1
ATOM 997 C CA . GLN A 1 124 ? -4.941 7.345 15.710 1.00 85.00 124 GLN A CA 1
ATOM 998 C C . GLN A 1 124 ? -3.433 7.598 15.590 1.00 85.00 124 GLN A C 1
ATOM 1000 O O . GLN A 1 124 ? -2.902 7.546 14.482 1.00 85.00 124 GLN A O 1
ATOM 1005 N N . GLU A 1 125 ? -2.732 7.797 16.708 1.00 85.12 125 GLU A N 1
ATOM 1006 C CA . GLU A 1 125 ? -1.275 7.986 16.726 1.00 85.12 125 GLU A CA 1
ATOM 1007 C C . GLU A 1 125 ? -0.564 6.735 16.214 1.00 85.12 125 GLU A C 1
ATOM 1009 O O . GLU A 1 125 ? 0.314 6.807 15.357 1.00 85.12 125 GLU A O 1
ATOM 1014 N N . LEU A 1 126 ? -1.000 5.559 16.666 1.00 87.81 126 LEU A N 1
ATOM 1015 C CA . LEU A 1 126 ? -0.403 4.303 16.227 1.00 87.81 126 LEU A CA 1
ATOM 1016 C C . LEU A 1 126 ? -0.746 3.963 14.768 1.00 87.81 126 LEU A C 1
ATOM 1018 O O . LEU A 1 126 ? 0.070 3.353 14.076 1.00 87.81 126 LEU A O 1
ATOM 1022 N N . ILE A 1 127 ? -1.924 4.363 14.272 1.00 90.81 127 ILE A N 1
ATOM 1023 C CA . ILE A 1 127 ? -2.251 4.267 12.841 1.00 90.81 127 ILE A CA 1
ATOM 1024 C C . ILE A 1 127 ? -1.310 5.154 12.019 1.00 90.81 127 ILE A C 1
ATOM 1026 O O . ILE A 1 127 ? -0.831 4.698 10.980 1.00 90.81 127 ILE A O 1
ATOM 1030 N N . PHE A 1 128 ? -1.032 6.380 12.471 1.00 89.69 128 PHE A N 1
ATOM 1031 C CA . PHE A 1 128 ? -0.110 7.297 11.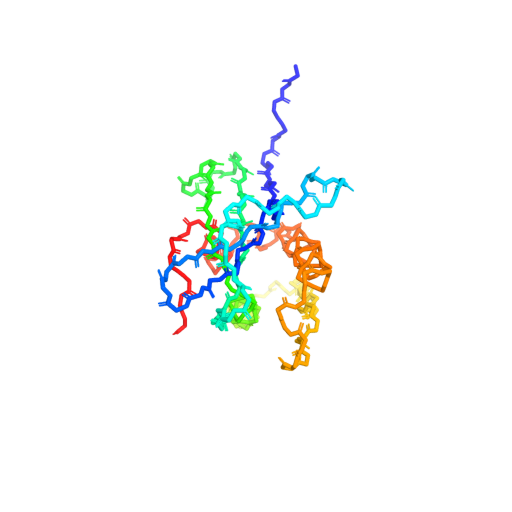800 1.00 89.69 128 PHE A CA 1
ATOM 1032 C C . PHE A 1 128 ? 1.332 6.770 11.799 1.00 89.69 128 PHE A C 1
ATOM 1034 O O . PHE A 1 128 ? 1.972 6.743 10.750 1.00 89.69 128 PHE A O 1
ATOM 1041 N N . ILE A 1 129 ? 1.818 6.269 12.940 1.00 89.69 129 ILE A N 1
ATOM 1042 C CA . ILE A 1 129 ? 3.137 5.623 13.034 1.00 89.69 129 ILE A CA 1
ATOM 1043 C C . ILE A 1 129 ? 3.216 4.465 12.039 1.00 89.69 129 ILE A C 1
ATOM 1045 O O . ILE A 1 129 ? 4.117 4.429 11.204 1.00 89.69 129 ILE A O 1
ATOM 1049 N N . ARG A 1 130 ? 2.221 3.568 12.041 1.00 92.06 130 ARG A N 1
ATOM 1050 C CA . ARG A 1 130 ? 2.181 2.458 11.086 1.00 92.06 130 ARG A CA 1
ATOM 1051 C C . ARG A 1 130 ? 2.150 2.936 9.637 1.00 92.06 130 ARG A C 1
ATOM 1053 O O . ARG A 1 130 ? 2.785 2.303 8.801 1.00 92.06 130 ARG A O 1
ATOM 1060 N N . LEU A 1 131 ? 1.400 3.991 9.319 1.00 93.38 131 LEU A N 1
ATOM 1061 C CA . LEU A 1 131 ? 1.369 4.560 7.971 1.00 93.38 131 LEU A CA 1
ATOM 1062 C C . LEU A 1 131 ? 2.794 4.891 7.510 1.00 93.38 131 LEU A C 1
ATOM 1064 O O . LEU A 1 131 ? 3.192 4.462 6.428 1.00 93.38 131 LEU A O 1
ATOM 1068 N N . LYS A 1 132 ? 3.576 5.573 8.355 1.00 92.69 132 LYS A N 1
ATOM 1069 C CA . LYS A 1 132 ? 4.962 5.955 8.051 1.00 92.69 132 LYS A CA 1
ATOM 1070 C C . LYS A 1 132 ? 5.915 4.768 7.985 1.00 92.69 132 LYS A C 1
ATOM 1072 O O . LYS A 1 132 ? 6.750 4.702 7.085 1.00 92.69 132 LYS A O 1
ATOM 1077 N N . GLU A 1 133 ? 5.760 3.790 8.869 1.00 94.00 133 GLU A N 1
ATOM 1078 C CA . GLU A 1 133 ? 6.559 2.564 8.815 1.00 94.00 133 GLU A CA 1
ATOM 1079 C C . GLU A 1 133 ? 6.265 1.731 7.555 1.00 94.00 133 GLU A C 1
ATOM 1081 O O . GLU A 1 133 ? 7.185 1.181 6.949 1.00 94.00 133 GLU A O 1
ATOM 1086 N N . LEU A 1 134 ? 4.996 1.637 7.136 1.00 96.06 134 LEU A N 1
ATOM 1087 C CA . LEU A 1 134 ? 4.597 0.934 5.912 1.00 96.06 134 LEU A CA 1
ATOM 1088 C C . LEU A 1 134 ? 5.087 1.659 4.657 1.00 96.06 134 LEU A C 1
ATOM 1090 O O . LEU A 1 134 ? 5.511 0.993 3.713 1.00 96.06 134 LEU A O 1
ATOM 1094 N N . GLU A 1 135 ? 5.049 2.992 4.654 1.00 95.56 135 GLU A N 1
ATOM 1095 C CA . GLU A 1 135 ? 5.583 3.829 3.579 1.00 95.56 135 GLU A CA 1
ATOM 1096 C C . GLU A 1 135 ? 7.075 3.562 3.386 1.00 95.56 135 GLU A C 1
ATOM 1098 O O . GLU A 1 135 ? 7.496 3.145 2.305 1.00 95.56 135 GLU A O 1
ATOM 1103 N N . HIS A 1 136 ? 7.853 3.696 4.463 1.00 94.50 136 HIS A N 1
ATOM 1104 C CA . HIS A 1 136 ? 9.289 3.443 4.439 1.00 94.50 136 HIS A CA 1
ATOM 1105 C C . HIS A 1 136 ? 9.609 2.004 4.014 1.00 94.50 136 HIS A C 1
ATOM 1107 O O . HIS A 1 136 ? 10.440 1.775 3.133 1.00 94.50 136 HIS A O 1
ATOM 1113 N N . TRP A 1 137 ? 8.912 1.020 4.590 1.00 96.00 137 TRP A N 1
ATOM 1114 C CA . TRP A 1 137 ? 9.093 -0.386 4.234 1.00 96.00 137 TRP A CA 1
ATOM 1115 C C . TRP A 1 137 ? 8.847 -0.630 2.741 1.00 96.00 137 TRP A C 1
ATOM 1117 O O . TRP A 1 137 ? 9.652 -1.287 2.078 1.00 96.00 137 TRP A O 1
ATOM 1127 N N . LEU A 1 138 ? 7.758 -0.085 2.192 1.00 96.06 138 LEU A N 1
ATOM 1128 C CA . LEU A 1 138 ? 7.404 -0.276 0.791 1.00 96.06 138 LEU A CA 1
ATOM 1129 C C . LEU A 1 138 ? 8.409 0.411 -0.143 1.00 96.06 138 LEU A C 1
ATOM 1131 O O . LEU A 1 138 ? 8.796 -0.193 -1.144 1.00 96.06 138 LEU A O 1
ATOM 1135 N N . GLN A 1 139 ? 8.881 1.612 0.204 1.00 94.81 139 GLN A N 1
ATOM 1136 C CA . GLN A 1 139 ? 9.935 2.324 -0.528 1.00 94.81 139 GLN A CA 1
ATOM 1137 C C . GLN A 1 139 ? 11.233 1.509 -0.603 1.00 94.81 139 GLN A C 1
ATOM 1139 O O . GLN A 1 139 ? 11.808 1.376 -1.684 1.00 94.81 139 GLN A O 1
ATOM 1144 N N . VAL A 1 140 ? 11.656 0.878 0.499 1.00 93.06 140 VAL A N 1
ATOM 1145 C CA . VAL A 1 140 ? 12.826 -0.021 0.506 1.00 93.06 140 VAL A CA 1
ATOM 1146 C C . VAL A 1 140 ? 12.606 -1.224 -0.414 1.00 93.06 140 VAL A C 1
ATOM 1148 O O . VAL A 1 140 ? 13.486 -1.571 -1.203 1.00 93.06 140 VAL A O 1
ATOM 1151 N N . VAL A 1 141 ? 11.423 -1.846 -0.366 1.00 92.31 141 VAL A N 1
ATOM 1152 C CA . VAL A 1 141 ? 11.098 -3.007 -1.212 1.00 92.31 141 VAL A CA 1
ATOM 1153 C C . VAL A 1 141 ? 11.123 -2.644 -2.699 1.00 92.31 141 VAL A C 1
ATOM 1155 O O . VAL A 1 141 ? 11.718 -3.373 -3.494 1.00 92.31 141 VAL A O 1
ATOM 1158 N N . VAL A 1 142 ? 10.532 -1.516 -3.099 1.00 91.19 142 VAL A N 1
ATOM 1159 C CA . VAL A 1 142 ? 10.523 -1.094 -4.514 1.00 91.19 142 VAL A CA 1
ATOM 1160 C C . VAL A 1 142 ? 11.826 -0.456 -4.978 1.00 91.19 142 VAL A C 1
ATOM 1162 O O . VAL A 1 142 ? 12.083 -0.358 -6.182 1.00 91.19 142 VAL A O 1
ATOM 1165 N N . GLY A 1 143 ? 12.667 -0.048 -4.028 1.00 88.62 143 GLY A N 1
ATOM 1166 C CA . GLY A 1 143 ? 14.043 0.378 -4.245 1.00 88.62 143 GLY A CA 1
ATOM 1167 C C . GLY A 1 143 ? 14.900 -0.716 -4.886 1.00 88.62 143 GLY A C 1
ATOM 1168 O O . GLY A 1 143 ? 15.843 -0.403 -5.611 1.00 88.62 143 GLY A O 1
ATOM 1169 N N . HIS A 1 144 ? 14.538 -1.989 -4.692 1.00 87.81 144 HIS A N 1
ATOM 1170 C CA . HIS A 1 144 ? 15.314 -3.123 -5.175 1.00 87.81 144 HIS A CA 1
ATOM 1171 C C . HIS A 1 144 ? 15.200 -3.314 -6.707 1.00 87.81 144 HIS A C 1
ATOM 1173 O O . HIS A 1 144 ? 14.117 -3.660 -7.200 1.00 87.81 144 HIS A O 1
ATOM 1179 N N . PRO A 1 145 ? 16.302 -3.204 -7.482 1.00 83.81 145 PRO A N 1
ATOM 1180 C CA . PRO A 1 145 ? 16.260 -3.235 -8.950 1.00 83.81 145 PRO A CA 1
ATOM 1181 C C . PRO A 1 145 ? 15.594 -4.487 -9.538 1.00 83.81 145 PRO A C 1
ATOM 1183 O O . PRO A 1 145 ? 14.734 -4.388 -10.411 1.00 83.81 145 PRO A O 1
ATOM 1186 N N . LEU A 1 146 ? 15.920 -5.674 -9.012 1.00 81.44 146 LEU A N 1
ATOM 1187 C CA . LEU A 1 146 ? 15.356 -6.937 -9.515 1.00 81.44 146 LEU A CA 1
ATOM 1188 C C . LEU A 1 146 ? 13.843 -7.057 -9.280 1.00 81.44 146 LEU A C 1
ATOM 1190 O O . LEU A 1 146 ? 13.143 -7.676 -10.082 1.00 81.44 146 LEU A O 1
ATOM 1194 N N . LEU A 1 147 ? 13.327 -6.453 -8.204 1.00 85.94 147 LEU A N 1
ATOM 1195 C CA . LEU A 1 147 ? 11.896 -6.480 -7.909 1.00 85.94 147 LEU A CA 1
ATOM 1196 C C . LEU A 1 147 ? 11.142 -5.527 -8.833 1.00 85.94 147 LEU A C 1
ATOM 1198 O O . LEU A 1 147 ? 10.127 -5.912 -9.411 1.00 85.94 147 LEU A O 1
ATOM 1202 N N . ARG A 1 148 ? 11.680 -4.319 -9.030 1.00 83.94 148 ARG A N 1
ATOM 1203 C CA . ARG A 1 148 ? 11.119 -3.292 -9.915 1.00 83.94 148 ARG A CA 1
ATOM 1204 C C . ARG A 1 148 ? 10.922 -3.798 -11.344 1.00 83.94 148 ARG A C 1
ATOM 1206 O O . ARG A 1 148 ? 9.864 -3.572 -11.930 1.00 83.94 148 ARG A O 1
ATOM 1213 N N . SER A 1 149 ? 11.908 -4.512 -11.883 1.00 79.62 149 SER A N 1
ATOM 1214 C CA . SER A 1 149 ? 11.853 -4.989 -13.267 1.00 79.62 149 SER A CA 1
ATOM 1215 C C . SER A 1 149 ? 10.962 -6.227 -13.425 1.00 79.62 149 SER A C 1
ATOM 1217 O O . SER A 1 149 ? 10.082 -6.260 -14.295 1.00 79.62 149 SER A O 1
ATOM 1219 N N . ASN A 1 150 ? 11.131 -7.227 -12.552 1.00 82.62 150 ASN A N 1
ATOM 1220 C CA . ASN A 1 150 ? 10.673 -8.591 -12.839 1.00 82.62 150 ASN A CA 1
ATOM 1221 C C . 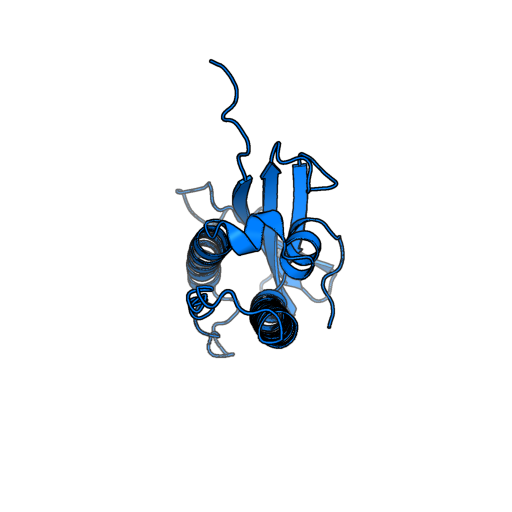ASN A 1 150 ? 9.545 -9.106 -11.938 1.00 82.62 150 ASN A C 1
ATOM 1223 O O . ASN A 1 150 ? 8.938 -10.123 -12.273 1.00 82.62 150 ASN A O 1
ATOM 1227 N N . SER A 1 151 ? 9.217 -8.433 -10.831 1.00 91.00 151 SER A N 1
ATOM 1228 C CA . SER A 1 151 ? 8.187 -8.938 -9.919 1.00 91.00 151 SER A CA 1
ATOM 1229 C C . SER A 1 151 ? 6.777 -8.657 -10.444 1.00 91.00 151 SER A C 1
ATOM 1231 O O . SER A 1 151 ? 6.339 -7.505 -10.538 1.00 91.00 151 SER A O 1
ATOM 1233 N N . LYS A 1 152 ? 6.025 -9.718 -10.758 1.00 93.25 152 LYS A N 1
ATOM 1234 C CA . LYS A 1 152 ? 4.590 -9.622 -11.075 1.00 93.25 152 LYS A CA 1
ATOM 1235 C C . LYS A 1 152 ? 3.796 -9.344 -9.805 1.00 93.25 152 LYS A C 1
ATOM 1237 O O . LYS A 1 152 ? 2.843 -8.566 -9.840 1.00 93.25 152 LYS A O 1
ATOM 1242 N N . VAL A 1 153 ? 4.220 -9.937 -8.687 1.00 95.19 153 VAL A N 1
ATOM 1243 C CA . VAL A 1 153 ? 3.611 -9.732 -7.367 1.00 95.19 153 VAL A CA 1
ATOM 1244 C C . VAL A 1 153 ? 3.663 -8.256 -6.962 1.00 95.19 153 VAL A C 1
ATOM 1246 O O . VAL A 1 153 ? 2.642 -7.720 -6.536 1.00 95.19 153 VAL A O 1
ATOM 1249 N N . LEU A 1 154 ? 4.800 -7.574 -7.157 1.00 94.81 154 LEU A N 1
ATOM 1250 C CA . LEU A 1 154 ? 4.942 -6.143 -6.874 1.00 94.81 154 LEU A CA 1
ATOM 1251 C C . LEU A 1 154 ? 3.996 -5.291 -7.726 1.00 94.81 154 LEU A C 1
ATOM 1253 O O . LEU A 1 154 ? 3.255 -4.469 -7.191 1.00 94.81 154 LEU A O 1
ATOM 1257 N N . LYS A 1 155 ? 3.994 -5.506 -9.047 1.00 94.56 155 LYS A N 1
ATOM 1258 C CA . LYS A 1 155 ? 3.143 -4.752 -9.984 1.00 94.56 155 LYS A CA 1
ATOM 1259 C C . LYS A 1 155 ? 1.664 -4.901 -9.630 1.00 94.56 155 LYS A C 1
ATOM 1261 O O . LYS A 1 155 ? 0.941 -3.909 -9.574 1.00 94.56 155 LYS A O 1
ATOM 1266 N N . ARG A 1 156 ? 1.235 -6.128 -9.324 1.00 95.56 156 ARG A N 1
ATOM 1267 C CA . ARG A 1 156 ? -0.125 -6.426 -8.866 1.00 95.56 156 ARG A CA 1
ATOM 1268 C C . ARG A 1 156 ? -0.442 -5.717 -7.546 1.00 95.56 156 ARG A C 1
ATOM 1270 O O . ARG A 1 156 ? -1.474 -5.058 -7.448 1.00 95.56 156 ARG A O 1
ATOM 1277 N N . PHE A 1 157 ? 0.463 -5.760 -6.567 1.00 97.00 157 PHE A N 1
ATOM 1278 C CA . PHE A 1 157 ? 0.263 -5.102 -5.274 1.00 97.00 157 PHE A CA 1
ATOM 1279 C C . PHE A 1 157 ? 0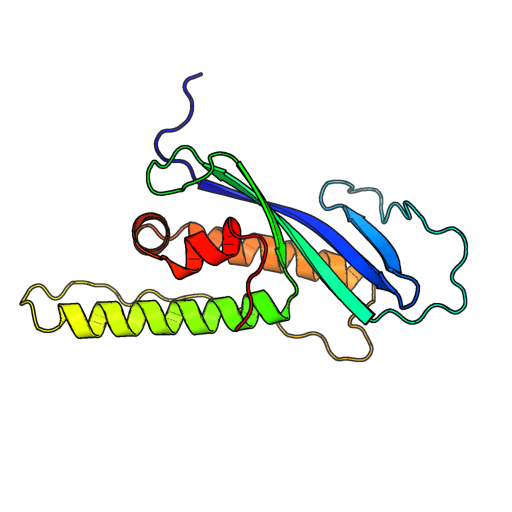.046 -3.586 -5.394 1.00 97.00 157 PHE A C 1
ATOM 1281 O O . PHE A 1 157 ? -0.827 -3.068 -4.700 1.00 97.00 157 PHE A O 1
ATOM 1288 N N . ILE A 1 158 ? 0.763 -2.888 -6.284 1.00 96.06 158 ILE A N 1
ATOM 1289 C CA . ILE A 1 158 ? 0.707 -1.415 -6.377 1.00 96.06 158 ILE A CA 1
ATOM 1290 C C . ILE A 1 158 ? -0.244 -0.863 -7.460 1.00 96.06 158 ILE A C 1
ATOM 1292 O O . ILE A 1 158 ? -0.547 0.330 -7.433 1.00 96.06 158 ILE A O 1
ATOM 1296 N N . GLN A 1 159 ? -0.721 -1.678 -8.416 1.00 95.19 159 GLN A N 1
ATOM 1297 C CA . GLN A 1 159 ? -1.540 -1.192 -9.549 1.00 95.19 159 GLN A CA 1
ATOM 1298 C C . GLN A 1 159 ? -2.951 -1.778 -9.672 1.00 95.19 159 GLN A C 1
ATOM 1300 O O . GLN A 1 159 ? -3.815 -1.134 -10.287 1.00 95.19 159 GLN A O 1
ATOM 1305 N N . GLU A 1 160 ? -3.184 -2.992 -9.169 1.00 95.38 160 GLU A N 1
ATOM 1306 C CA . GLU A 1 160 ? -4.493 -3.648 -9.266 1.00 95.38 160 GLU A CA 1
ATOM 1307 C C . GLU A 1 160 ? -5.427 -3.170 -8.156 1.00 95.38 160 GLU A C 1
ATOM 1309 O O . GLU A 1 160 ? -4.984 -2.795 -7.078 1.00 95.38 160 GLU A O 1
ATOM 1314 N N . GLU A 1 161 ? -6.734 -3.158 -8.397 1.00 92.06 161 GLU A N 1
ATOM 1315 C CA . GLU A 1 161 ? -7.696 -2.680 -7.400 1.00 92.06 161 GLU A CA 1
ATOM 1316 C C . GLU A 1 161 ? -7.739 -3.608 -6.178 1.00 92.06 161 GLU A C 1
ATOM 1318 O O . GLU A 1 161 ? -7.588 -3.160 -5.041 1.00 92.06 161 GLU A O 1
ATOM 1323 N N . SER A 1 162 ? -7.816 -4.917 -6.425 1.00 90.44 162 SER A N 1
ATOM 1324 C CA . SER A 1 162 ? -7.865 -5.948 -5.394 1.00 90.44 162 SER A CA 1
ATOM 1325 C C . SER A 1 162 ? -6.538 -6.695 -5.273 1.00 90.44 162 SER A C 1
ATOM 1327 O O . SER A 1 162 ? -5.973 -7.168 -6.261 1.00 90.44 162 SER A O 1
ATOM 1329 N N . PHE A 1 163 ? -6.061 -6.852 -4.039 1.00 91.44 163 PHE A N 1
ATOM 1330 C CA . PHE A 1 163 ? -4.929 -7.710 -3.703 1.00 91.44 163 PHE A CA 1
ATOM 1331 C C . PHE A 1 163 ? -5.358 -8.727 -2.650 1.00 91.44 163 PHE A C 1
ATOM 1333 O O . PHE A 1 163 ? -5.079 -8.586 -1.464 1.00 91.44 163 PHE A O 1
ATOM 1340 N N . VAL A 1 164 ? -6.085 -9.741 -3.108 1.00 79.19 164 VAL A N 1
ATOM 1341 C CA . VAL A 1 164 ? -6.512 -10.870 -2.280 1.00 79.19 164 VAL A CA 1
ATOM 1342 C C . VAL A 1 164 ? -5.605 -12.076 -2.495 1.00 79.19 164 VAL A C 1
ATOM 1344 O O . VAL A 1 164 ? -5.064 -12.288 -3.594 1.00 79.19 164 VAL A O 1
ATOM 1347 N N . GLY A 1 165 ? -5.422 -12.819 -1.407 1.00 53.88 165 GLY A N 1
ATOM 1348 C CA . GLY A 1 165 ? -4.893 -14.176 -1.403 1.00 53.88 165 GLY A CA 1
ATOM 1349 C C . GLY A 1 165 ? -5.997 -15.203 -1.375 1.00 53.88 165 GLY A C 1
ATOM 1350 O O . GLY A 1 165 ? -7.071 -14.866 -0.834 1.00 53.88 165 GLY A O 1
#

pLDDT: mean 83.25, std 14.89, range [46.53, 97.88]

Secondary structure (DSSP, 8-state):
-PPPTT-EEEEEEEEEEEETTS-EEEEETT-TT----TT-S--SSPPEEEEEEEEEEEE--TTSS-SEEEEEEEHHHHHHHHHHHHHHHHHHHHHHTTSS--------PPPPPPPPPGGGTT-HHHHHHHHHHHHHHHHHHHH-HHHHHH-HHHHHHHHSS----